Protein AF-A0A5N9A2R6-F1 (afdb_monomer)

Radius of gyration: 33.97 Å; Cα contacts (8 Å, |Δi|>4): 51; chains: 1; bounding box: 64×24×107 Å

Nearest PDB structures (foldseek):
  2b5u-assembly2_C  TM=8.112E-01  e=2.172E-01  Escherichia coli
  8dk2-assembly1_D  TM=8.755E-01  e=3.268E-01  Pseudomonas aeruginosa PA14
  7nsu-assembly1_D  TM=8.421E-01  e=8.314E-01  Escherichia coli
  5y05-assembly1_A  TM=4.941E-01  e=3.083E-01  Mycolicibacterium smegmatis MC2 155
  5ew5-assembly4_D  TM=5.016E-01  e=5.858E-01  Escherichia coli

Solvent-accessible surface area (backbone atoms only — not comparable to full-atom values): 7862 Å² total; per-residue (Å²): 108,75,66,58,53,48,54,53,52,55,50,50,53,50,52,54,51,50,54,56,49,54,54,49,52,50,54,51,51,54,53,48,54,61,73,63,40,57,66,62,53,50,53,53,46,52,53,50,53,53,52,52,55,51,53,52,53,51,50,53,51,48,52,51,52,41,52,51,44,50,52,50,40,52,52,49,52,48,46,66,73,63,71,73,61,88,48,70,69,60,48,50,52,50,54,52,50,43,52,51,45,50,52,48,40,53,53,44,50,55,50,48,52,55,48,51,54,49,51,53,55,50,49,55,51,49,54,52,47,52,53,50,50,51,56,51,51,52,54,49,60,63,70,77,109

Foldseek 3Di:
DVVVVVVVVVVVVVVVVVVVVVVVVVVVVVVLCVVLCLVVLVVVLVVLVVVLVVLVVVLVVLVVLLVVLVVVLVVLVCCLPVPVDDDVVSNVVSVVSNVVSVVVSVVSVVVSVVSVVVSVVSVVVSVVSVVSSVVSVVVVVVVVD

Sequence (145 aa):
MAVENKSYFDLQEFDLGIFSIEDKEKSISDKLNDKLGIEEVKSKFLSIESKLSELSKVQIRINQLIDQNSNEINQLNTTLYSGKIRNNKESEAIEIEIRNKTSEIESYKTKNQKLLENLSKLNEIKDSFQLKIFSLEEKWINSEK

Structure (mmCIF, N/CA/C/O backbone):
data_AF-A0A5N9A2R6-F1
#
_entry.id   AF-A0A5N9A2R6-F1
#
loop_
_atom_site.group_PDB
_atom_site.id
_atom_site.type_symbol
_atom_site.label_atom_id
_atom_site.label_alt_id
_atom_site.label_comp_id
_atom_site.label_asym_id
_atom_site.label_entity_id
_atom_site.label_seq_id
_atom_site.pdbx_PDB_ins_code
_atom_site.Cartn_x
_atom_site.Cartn_y
_atom_site.Cartn_z
_atom_site.occupancy
_atom_site.B_iso_or_equiv
_atom_site.auth_seq_id
_atom_site.auth_comp_id
_atom_site.auth_asym_id
_atom_site.auth_atom_id
_atom_site.pdbx_PDB_model_num
ATOM 1 N N . MET A 1 1 ? 22.265 16.726 -69.561 1.00 58.78 1 MET A N 1
ATOM 2 C CA . MET A 1 1 ? 21.712 15.350 -69.546 1.00 58.78 1 MET A CA 1
ATOM 3 C C . MET A 1 1 ? 22.638 14.312 -68.905 1.00 58.78 1 MET A C 1
ATOM 5 O O . MET A 1 1 ? 22.335 13.913 -67.796 1.00 58.78 1 MET A O 1
ATOM 9 N N . ALA A 1 2 ? 23.757 13.870 -69.502 1.00 68.50 2 ALA A N 1
ATOM 10 C CA . ALA A 1 2 ? 24.568 12.784 -68.904 1.00 68.50 2 ALA A CA 1
ATOM 11 C C . ALA A 1 2 ? 25.290 13.161 -67.588 1.00 68.50 2 ALA A C 1
ATOM 13 O O . ALA A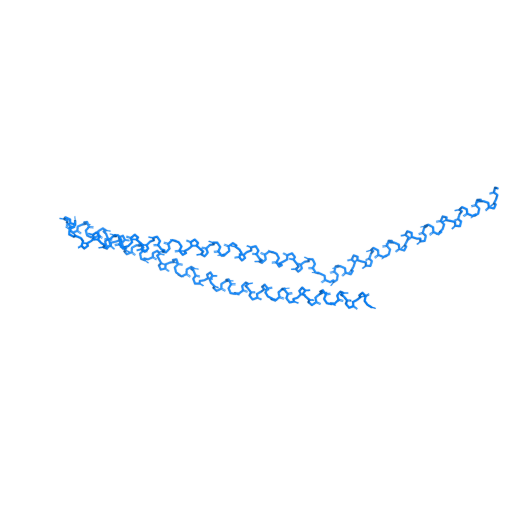 1 2 ? 25.400 12.334 -66.688 1.00 68.50 2 ALA A O 1
ATOM 14 N N . VAL A 1 3 ? 25.759 14.409 -67.466 1.00 68.69 3 VAL A N 1
ATOM 15 C CA . VAL A 1 3 ? 26.459 14.908 -66.265 1.00 68.69 3 VAL A CA 1
ATOM 16 C C . VAL A 1 3 ? 25.482 15.188 -65.120 1.00 68.69 3 VAL A C 1
ATOM 18 O O . VAL A 1 3 ? 25.734 14.767 -64.001 1.00 68.69 3 VAL A O 1
ATOM 21 N N . GLU A 1 4 ? 24.337 15.815 -65.407 1.00 69.75 4 GLU A N 1
ATOM 22 C CA . GLU A 1 4 ? 23.279 16.057 -64.410 1.00 69.75 4 GLU A CA 1
ATOM 23 C C . GLU A 1 4 ? 22.723 14.746 -63.856 1.00 69.75 4 GLU A C 1
ATOM 25 O O . GLU A 1 4 ? 22.603 14.606 -62.646 1.00 69.75 4 GLU A O 1
ATOM 30 N N . ASN A 1 5 ? 22.465 13.751 -64.715 1.00 78.50 5 ASN A N 1
ATOM 31 C CA . ASN A 1 5 ? 22.021 12.431 -64.262 1.00 78.50 5 ASN A CA 1
ATOM 32 C C . ASN A 1 5 ? 23.051 11.773 -63.340 1.00 78.50 5 ASN A C 1
ATOM 34 O O . ASN A 1 5 ? 22.667 11.165 -62.349 1.00 78.50 5 ASN A O 1
ATOM 38 N N . LYS A 1 6 ? 24.349 11.919 -63.633 1.00 83.88 6 LYS A N 1
ATOM 39 C CA . LYS A 1 6 ? 25.409 11.414 -62.757 1.00 83.88 6 LYS A CA 1
ATOM 40 C C . LYS A 1 6 ? 25.386 12.104 -61.391 1.00 83.88 6 LYS A C 1
ATOM 42 O O . LYS A 1 6 ? 25.378 11.416 -60.383 1.00 83.88 6 LYS A O 1
ATOM 47 N N . SER A 1 7 ? 25.257 13.430 -61.360 1.00 82.75 7 SER A N 1
ATOM 48 C CA . SER A 1 7 ? 25.118 14.177 -60.105 1.00 82.75 7 SER A CA 1
ATOM 49 C C . SER A 1 7 ? 23.869 13.786 -59.304 1.00 82.75 7 SER A C 1
ATOM 51 O O . SER A 1 7 ? 23.937 13.747 -58.080 1.00 82.75 7 SER A O 1
ATOM 53 N N . TYR A 1 8 ? 22.750 13.462 -59.962 1.00 87.56 8 TYR A N 1
ATOM 54 C CA . TYR A 1 8 ? 21.552 12.946 -59.286 1.00 87.56 8 TYR A CA 1
ATOM 55 C C . TYR A 1 8 ? 21.769 11.560 -58.666 1.00 87.56 8 TYR A C 1
ATOM 57 O O . TYR A 1 8 ? 21.309 11.328 -57.552 1.00 87.56 8 TYR A O 1
ATOM 65 N N . PHE A 1 9 ? 22.473 10.652 -59.350 1.00 87.69 9 PHE A N 1
ATOM 66 C CA . PHE A 1 9 ? 22.815 9.342 -58.784 1.00 87.69 9 PHE A CA 1
ATOM 67 C C . PHE A 1 9 ? 23.789 9.462 -57.610 1.00 87.69 9 PHE A C 1
ATOM 69 O O . PHE A 1 9 ? 23.576 8.817 -56.588 1.00 87.69 9 PHE A O 1
ATOM 76 N N . ASP A 1 10 ? 24.795 10.333 -57.719 1.00 88.06 10 ASP A N 1
ATOM 77 C CA . ASP A 1 10 ? 25.743 10.586 -56.631 1.00 88.06 10 ASP A CA 1
ATOM 78 C C . ASP A 1 10 ? 25.007 11.146 -55.391 1.00 88.06 10 ASP A C 1
ATOM 80 O O . ASP A 1 10 ? 25.226 10.685 -54.274 1.00 88.06 10 ASP A O 1
ATOM 84 N N . LEU A 1 11 ? 24.069 12.089 -55.577 1.00 89.44 11 LEU A N 1
ATOM 85 C CA . LEU A 1 11 ? 23.199 12.605 -54.506 1.00 89.44 11 LEU A CA 1
ATOM 86 C C . LEU A 1 11 ? 22.333 11.510 -53.872 1.00 89.44 11 LEU A C 1
ATOM 88 O O . LEU A 1 11 ? 22.235 11.438 -52.651 1.00 89.44 11 LEU A O 1
ATOM 92 N N . GLN A 1 12 ? 21.746 10.633 -54.686 1.00 90.06 12 GLN A N 1
ATOM 93 C CA . GLN A 1 12 ? 20.937 9.524 -54.190 1.00 90.06 12 GLN A CA 1
ATOM 94 C C . GLN A 1 12 ? 21.762 8.536 -53.350 1.00 90.06 12 GLN A C 1
ATOM 96 O O . GLN A 1 12 ? 21.266 8.026 -52.347 1.00 90.06 12 GLN A O 1
ATOM 101 N N . GLU A 1 13 ? 23.016 8.265 -53.725 1.00 91.50 13 GLU A N 1
ATOM 102 C CA . GLU A 1 13 ? 23.918 7.448 -52.905 1.00 91.50 13 GLU A CA 1
ATOM 103 C C . GLU A 1 13 ? 24.227 8.112 -51.559 1.00 91.50 13 GLU A C 1
ATOM 105 O O . GLU A 1 13 ? 24.244 7.426 -50.533 1.00 91.50 13 GLU A O 1
ATOM 110 N N . PHE A 1 14 ? 24.410 9.437 -51.533 1.00 91.56 14 PHE A N 1
ATOM 111 C CA . PHE A 1 14 ? 24.569 10.175 -50.279 1.00 91.56 14 PHE A CA 1
ATOM 112 C C . PHE A 1 14 ? 23.316 10.093 -49.401 1.00 91.56 14 PHE A C 1
ATOM 114 O O . PHE A 1 14 ? 23.444 9.776 -48.219 1.00 91.56 14 PHE A O 1
ATOM 121 N N . ASP A 1 15 ? 22.123 10.299 -49.964 1.00 92.06 15 ASP A N 1
ATOM 122 C CA . ASP A 1 15 ? 20.857 10.207 -49.225 1.00 92.06 15 ASP A CA 1
ATOM 123 C C . ASP A 1 15 ? 20.648 8.802 -48.632 1.00 92.06 15 ASP A C 1
ATOM 125 O O . ASP A 1 15 ? 20.310 8.653 -47.458 1.00 92.06 15 ASP A O 1
ATOM 129 N N . LEU A 1 16 ? 20.928 7.747 -49.406 1.00 93.31 16 LEU A N 1
ATOM 130 C CA . LEU A 1 16 ? 20.880 6.363 -48.920 1.00 93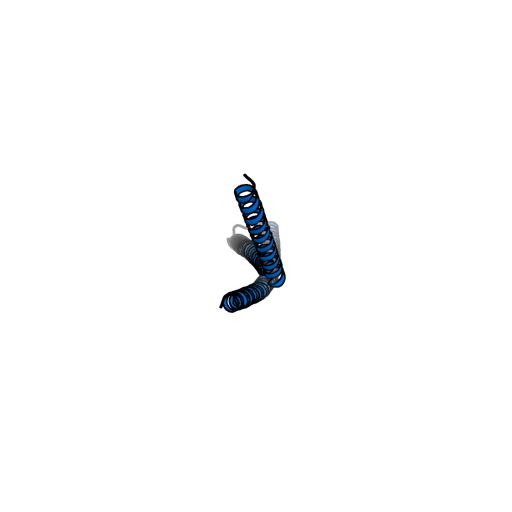.31 16 LEU A CA 1
ATOM 131 C C . LEU A 1 16 ? 21.918 6.097 -47.820 1.00 93.31 16 LEU A C 1
ATOM 133 O O . LEU A 1 16 ? 21.643 5.365 -46.864 1.00 93.31 16 LEU A O 1
ATOM 137 N N . GLY A 1 17 ? 23.103 6.698 -47.941 1.00 93.19 17 GLY A N 1
ATOM 138 C CA . GLY A 1 17 ? 24.133 6.669 -46.909 1.00 93.19 17 GLY A CA 1
ATOM 139 C C . GLY A 1 17 ? 23.663 7.313 -45.603 1.00 93.19 17 GLY A C 1
ATOM 140 O O . GLY A 1 17 ? 23.859 6.723 -44.539 1.00 93.19 17 GLY A O 1
ATOM 141 N N . ILE A 1 18 ? 22.998 8.470 -45.685 1.00 93.06 18 ILE A N 1
ATOM 142 C CA . ILE A 1 18 ? 22.422 9.180 -44.534 1.00 93.06 18 ILE A CA 1
ATOM 143 C C . ILE A 1 18 ? 21.352 8.319 -43.860 1.00 93.06 18 ILE A C 1
ATOM 145 O O . ILE A 1 18 ? 21.482 8.039 -42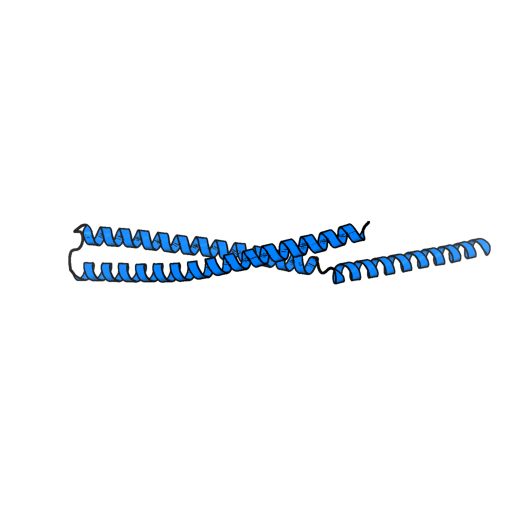.669 1.00 93.06 18 ILE A O 1
ATOM 149 N N . PHE A 1 19 ? 20.376 7.799 -44.612 1.00 93.56 19 PHE A N 1
ATOM 150 C CA . PHE A 1 19 ? 19.328 6.941 -44.044 1.00 93.56 19 PHE A CA 1
ATOM 151 C C . PHE A 1 19 ? 19.902 5.702 -43.345 1.00 93.56 19 PHE A C 1
ATOM 153 O O . PHE A 1 19 ? 19.473 5.341 -42.251 1.00 93.56 19 PHE A O 1
ATOM 160 N N . SER A 1 20 ? 20.937 5.074 -43.919 1.00 93.88 20 SER A N 1
ATOM 161 C CA . SER A 1 20 ? 21.589 3.932 -43.270 1.00 93.88 20 SER A CA 1
ATOM 162 C C . SER A 1 20 ? 22.286 4.301 -41.957 1.00 93.88 20 SER A C 1
ATOM 164 O O . SER A 1 20 ? 22.409 3.437 -41.081 1.00 93.88 20 SER A O 1
ATOM 166 N N . ILE A 1 21 ? 22.812 5.521 -41.833 1.00 92.75 21 ILE A N 1
ATOM 167 C CA . ILE A 1 21 ? 23.449 6.001 -40.604 1.00 92.75 21 ILE A CA 1
ATOM 168 C C . ILE A 1 21 ? 22.380 6.289 -39.549 1.00 92.75 21 ILE A C 1
ATOM 170 O O . ILE A 1 21 ? 22.526 5.808 -38.427 1.00 92.75 21 ILE A O 1
ATOM 174 N N . GLU A 1 22 ? 21.293 6.967 -39.919 1.00 92.69 22 GLU A N 1
ATOM 175 C CA . GLU A 1 22 ? 20.160 7.252 -39.028 1.00 92.69 22 GLU A CA 1
ATOM 176 C C . GLU A 1 22 ? 19.540 5.960 -38.467 1.00 92.69 22 GLU A C 1
ATOM 178 O O . GLU A 1 22 ? 19.315 5.838 -37.260 1.00 92.69 22 GLU A O 1
ATOM 183 N N . ASP A 1 23 ? 19.353 4.937 -39.307 1.00 92.44 23 ASP A N 1
ATOM 184 C CA . ASP A 1 23 ? 18.848 3.628 -38.873 1.00 92.44 23 ASP A CA 1
ATOM 185 C C . ASP A 1 23 ? 19.787 2.941 -37.866 1.00 92.44 23 ASP A C 1
ATOM 187 O O . ASP A 1 23 ? 19.345 2.321 -36.889 1.00 92.44 23 ASP A O 1
ATOM 191 N N . LYS A 1 24 ? 21.107 3.047 -38.076 1.00 91.31 24 LYS A N 1
ATOM 192 C CA . LYS A 1 24 ? 22.110 2.493 -37.153 1.00 91.31 24 LYS A CA 1
ATOM 193 C C . LYS A 1 24 ? 22.137 3.253 -35.836 1.00 91.31 24 LYS A C 1
ATOM 195 O O . LYS A 1 24 ? 22.206 2.612 -34.788 1.00 91.31 24 LYS A O 1
ATOM 200 N N . GLU A 1 25 ? 22.076 4.579 -35.882 1.00 91.06 25 GLU A N 1
ATOM 201 C CA . GLU A 1 25 ? 22.015 5.437 -34.700 1.00 91.06 25 GLU A CA 1
ATOM 202 C C . GLU A 1 25 ? 20.793 5.087 -33.850 1.00 91.06 25 GLU A C 1
ATOM 204 O O . GLU A 1 25 ? 20.927 4.800 -32.658 1.00 91.06 25 GLU A O 1
ATOM 209 N N . LYS A 1 26 ? 19.622 4.978 -34.483 1.00 90.44 26 LYS A N 1
ATOM 210 C CA . LYS A 1 26 ? 18.389 4.563 -33.814 1.00 90.44 26 LYS A CA 1
ATOM 211 C C . LYS A 1 26 ? 18.522 3.183 -33.168 1.00 90.44 26 LYS A C 1
ATOM 213 O O . LYS A 1 26 ? 18.217 3.028 -31.990 1.00 90.44 26 LYS A O 1
ATOM 218 N N . SER A 1 27 ? 19.066 2.195 -33.885 1.00 90.38 27 SER A N 1
ATOM 219 C CA . SER A 1 27 ? 19.279 0.850 -33.326 1.00 90.38 27 SER A CA 1
ATOM 220 C C . SER A 1 27 ? 20.255 0.832 -32.142 1.00 90.38 27 SER A C 1
ATOM 222 O O . SER A 1 27 ? 20.090 0.029 -31.219 1.00 90.38 27 SER A O 1
ATOM 224 N N . ILE A 1 28 ? 21.287 1.680 -32.158 1.00 84.69 28 ILE A N 1
ATOM 225 C CA . ILE A 1 28 ? 22.227 1.820 -31.039 1.00 84.69 28 ILE A CA 1
ATOM 226 C C . ILE A 1 28 ? 21.525 2.460 -29.840 1.00 84.69 28 ILE A C 1
ATOM 228 O O . ILE A 1 28 ? 21.674 1.953 -28.729 1.00 84.69 28 ILE A O 1
ATOM 232 N N . SER A 1 29 ? 20.734 3.509 -30.070 1.00 82.31 29 SER A N 1
ATOM 233 C CA . SER A 1 29 ? 19.953 4.194 -29.035 1.00 82.31 29 SER A CA 1
ATOM 234 C C . SER A 1 29 ? 18.950 3.252 -28.358 1.00 82.31 29 SER A C 1
ATOM 236 O O . SER A 1 29 ? 18.942 3.132 -27.132 1.00 82.31 29 SER A O 1
ATOM 238 N N . ASP A 1 30 ? 18.196 2.473 -29.139 1.00 83.69 30 ASP A N 1
ATOM 239 C CA . ASP A 1 30 ? 17.240 1.489 -28.617 1.00 83.69 30 ASP A CA 1
ATOM 240 C C . ASP A 1 30 ? 17.944 0.422 -27.757 1.00 83.69 30 ASP A C 1
ATOM 242 O O . ASP A 1 30 ? 17.548 0.153 -26.622 1.00 83.69 30 ASP A O 1
ATOM 246 N N . LYS A 1 31 ? 19.066 -0.132 -28.241 1.00 81.00 31 LYS A N 1
ATOM 247 C CA . LYS A 1 31 ? 19.868 -1.111 -27.480 1.00 81.00 31 LYS A CA 1
ATOM 248 C C . LYS A 1 31 ? 20.470 -0.524 -26.209 1.00 81.00 31 LYS A C 1
ATOM 250 O O . LYS A 1 31 ? 20.678 -1.262 -25.243 1.00 81.00 31 LYS A O 1
ATOM 255 N N . LEU A 1 32 ? 20.828 0.757 -26.223 1.00 75.88 32 LEU A N 1
ATOM 256 C CA . LEU A 1 32 ? 21.360 1.450 -25.058 1.00 75.88 32 LEU A CA 1
ATOM 257 C C . LEU A 1 32 ? 20.259 1.597 -24.002 1.00 75.88 32 LEU A C 1
ATOM 259 O O . LEU A 1 32 ? 20.470 1.183 -22.861 1.00 75.88 32 LEU A O 1
ATOM 263 N N . ASN A 1 33 ? 19.076 2.073 -24.398 1.00 74.38 33 ASN A N 1
ATOM 264 C CA . ASN A 1 33 ? 17.903 2.186 -23.528 1.00 74.38 33 ASN A CA 1
ATOM 265 C C . ASN A 1 33 ? 17.521 0.840 -22.894 1.00 74.38 33 ASN A C 1
ATOM 267 O O . ASN A 1 33 ? 17.366 0.761 -21.671 1.00 74.38 33 ASN A O 1
ATOM 271 N N . ASP A 1 34 ? 17.481 -0.231 -23.689 1.00 75.81 34 ASP A N 1
ATOM 272 C CA . ASP A 1 34 ? 17.199 -1.585 -23.200 1.00 75.81 34 ASP A CA 1
ATOM 273 C C . ASP A 1 34 ? 18.263 -2.084 -22.210 1.00 75.81 34 ASP A C 1
ATOM 275 O O . ASP A 1 34 ? 17.936 -2.638 -21.159 1.00 75.81 34 ASP A O 1
ATOM 279 N N . LYS A 1 35 ? 19.555 -1.873 -22.504 1.00 73.12 35 LYS A N 1
ATOM 280 C CA . LYS A 1 35 ? 20.656 -2.311 -21.624 1.00 73.12 35 LYS A CA 1
ATOM 281 C C . LYS A 1 35 ? 20.690 -1.579 -20.290 1.00 73.12 35 LYS A C 1
ATOM 283 O O . LYS A 1 35 ? 21.153 -2.142 -19.298 1.00 73.12 35 LYS A O 1
ATOM 288 N N . LEU A 1 36 ? 20.260 -0.325 -20.270 1.00 72.12 36 LEU A N 1
ATOM 289 C CA . LEU A 1 36 ? 20.223 0.479 -19.056 1.00 72.12 36 LEU A CA 1
ATOM 290 C C . LEU A 1 36 ? 19.002 0.149 -18.200 1.00 72.12 36 LEU A C 1
ATOM 292 O O . LEU A 1 36 ? 19.080 0.259 -16.977 1.00 72.12 36 LEU A O 1
ATOM 296 N N . GLY A 1 37 ? 17.891 -0.270 -18.818 1.00 79.25 37 GLY A N 1
ATOM 297 C CA . GLY A 1 37 ? 16.694 -0.743 -18.118 1.00 79.25 37 GLY A CA 1
ATOM 298 C C . GLY A 1 37 ? 16.073 0.297 -17.180 1.00 79.25 37 GLY A C 1
ATOM 299 O O . GLY A 1 37 ? 15.346 -0.060 -16.251 1.00 79.25 37 GLY A O 1
ATOM 300 N N . ILE A 1 38 ? 16.379 1.585 -17.379 1.00 81.88 38 ILE A N 1
ATOM 301 C CA . ILE A 1 38 ? 15.963 2.663 -16.476 1.00 81.88 38 ILE A CA 1
ATOM 302 C C . ILE A 1 38 ? 14.441 2.808 -16.443 1.00 81.88 38 ILE A C 1
ATOM 304 O O . ILE A 1 38 ? 13.870 3.014 -15.375 1.00 81.88 38 ILE A O 1
ATOM 308 N N . GLU A 1 39 ? 13.787 2.607 -17.586 1.00 82.44 39 GLU A N 1
ATOM 309 C CA . GLU A 1 39 ? 12.336 2.720 -17.717 1.00 82.44 39 GLU A CA 1
ATOM 310 C C . GLU A 1 39 ? 11.611 1.612 -16.943 1.00 82.44 39 GLU A C 1
ATOM 312 O O . GLU A 1 39 ? 10.631 1.864 -16.242 1.00 82.44 39 GLU A O 1
ATOM 317 N N . GLU A 1 40 ? 12.149 0.388 -16.961 1.00 85.56 40 GLU A N 1
ATOM 318 C CA . GLU A 1 40 ? 11.613 -0.725 -16.173 1.00 85.56 40 GLU A CA 1
ATOM 319 C C . GLU A 1 40 ? 11.750 -0.456 -14.664 1.00 85.56 40 GLU A C 1
ATOM 321 O O . GLU A 1 40 ? 10.828 -0.715 -13.883 1.00 85.56 40 GLU A O 1
ATOM 326 N N . VAL A 1 41 ? 12.892 0.090 -14.233 1.00 87.12 41 VAL A N 1
ATOM 327 C CA . VAL A 1 41 ? 13.131 0.447 -12.826 1.00 87.12 41 VAL A CA 1
ATOM 328 C C . VAL A 1 41 ? 12.218 1.600 -12.394 1.00 87.12 41 VAL A C 1
ATOM 330 O O . VAL A 1 41 ? 11.628 1.517 -11.315 1.00 87.12 41 VAL A O 1
ATOM 333 N N . LYS A 1 42 ? 12.034 2.627 -13.236 1.00 88.06 42 LYS A N 1
ATOM 334 C CA . LYS A 1 42 ? 11.109 3.749 -12.997 1.00 88.06 42 LYS A CA 1
ATOM 335 C C . LYS A 1 42 ? 9.657 3.279 -12.907 1.00 88.06 42 LYS A C 1
ATOM 337 O O . LYS A 1 42 ? 8.952 3.651 -11.971 1.00 88.06 42 LYS A O 1
ATOM 342 N N . SER A 1 43 ? 9.226 2.389 -13.799 1.00 89.81 43 SER A N 1
ATOM 343 C CA . SER A 1 43 ? 7.886 1.792 -13.756 1.00 89.81 43 SER A CA 1
ATOM 344 C C . SER A 1 43 ? 7.6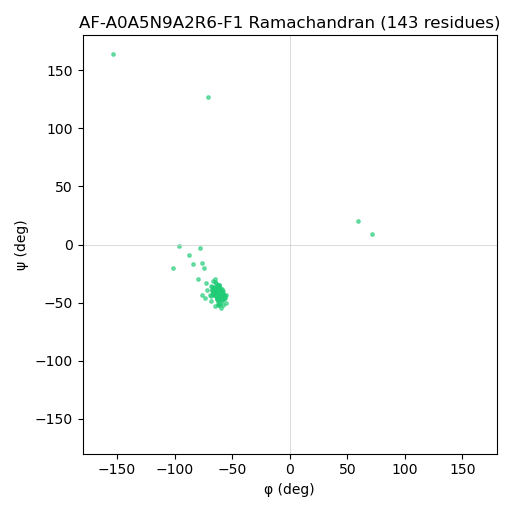33 1.029 -12.447 1.00 89.81 43 SER A C 1
ATOM 346 O O . SER A 1 43 ? 6.615 1.235 -11.777 1.00 89.81 43 SER A O 1
ATOM 348 N N . LYS A 1 44 ? 8.594 0.201 -12.011 1.00 90.12 44 LYS A N 1
ATOM 349 C CA . LYS A 1 44 ? 8.515 -0.510 -10.722 1.00 90.12 44 LYS A CA 1
ATOM 350 C C . LYS A 1 44 ? 8.487 0.451 -9.534 1.00 90.12 44 LYS A C 1
ATOM 352 O O . LYS A 1 44 ? 7.717 0.225 -8.603 1.00 90.12 44 LYS A O 1
ATOM 357 N N . PHE A 1 45 ? 9.276 1.525 -9.575 1.00 91.50 45 PHE A N 1
ATOM 358 C CA . PHE A 1 45 ? 9.278 2.563 -8.544 1.00 91.50 45 PHE A CA 1
ATOM 359 C C . PHE A 1 45 ? 7.903 3.233 -8.406 1.00 91.50 45 PHE A C 1
ATOM 361 O O . PHE A 1 45 ? 7.365 3.295 -7.303 1.00 91.50 45 PHE A O 1
ATOM 368 N N . LEU A 1 46 ? 7.272 3.622 -9.518 1.00 92.31 46 LEU A N 1
ATOM 369 C CA . LEU A 1 46 ? 5.920 4.195 -9.506 1.00 92.31 46 LEU A CA 1
ATOM 370 C C . LEU A 1 46 ? 4.875 3.219 -8.943 1.00 92.31 46 LEU A C 1
ATOM 372 O O . LEU A 1 46 ? 3.987 3.615 -8.186 1.00 92.31 46 LEU A O 1
ATOM 376 N N . SER A 1 47 ? 4.990 1.927 -9.264 1.00 93.06 47 SER A N 1
ATOM 377 C CA . SER A 1 47 ? 4.117 0.894 -8.694 1.00 93.06 47 SER A CA 1
ATOM 378 C C . SER A 1 47 ? 4.293 0.761 -7.173 1.00 93.06 47 SER A C 1
ATOM 380 O O . SER A 1 47 ? 3.303 0.648 -6.444 1.00 93.06 47 SER A O 1
ATOM 382 N N . ILE A 1 48 ? 5.532 0.840 -6.676 1.00 92.81 48 ILE A N 1
ATOM 383 C CA . ILE A 1 48 ? 5.837 0.860 -5.238 1.00 92.81 48 ILE A CA 1
ATOM 384 C C . ILE A 1 48 ? 5.206 2.087 -4.564 1.00 92.81 48 ILE A C 1
ATOM 386 O O . ILE A 1 48 ? 4.561 1.941 -3.524 1.00 92.81 48 ILE A O 1
ATOM 390 N N . GLU A 1 49 ? 5.328 3.276 -5.158 1.00 92.31 49 GLU A N 1
ATOM 391 C CA . GLU A 1 49 ? 4.734 4.506 -4.616 1.00 92.31 49 GLU A CA 1
ATOM 392 C C . GLU A 1 49 ? 3.205 4.452 -4.568 1.00 92.31 49 GLU A C 1
ATOM 394 O O . GLU A 1 49 ? 2.595 4.824 -3.561 1.00 92.31 49 GLU A O 1
ATOM 399 N N . SER A 1 50 ? 2.578 3.928 -5.623 1.00 94.44 50 SER A N 1
ATOM 400 C CA . SER A 1 50 ? 1.132 3.706 -5.659 1.00 94.44 50 SER A CA 1
ATOM 401 C C . SER A 1 50 ? 0.687 2.787 -4.517 1.00 94.44 50 SER A C 1
ATOM 403 O O . SER A 1 50 ? -0.212 3.135 -3.745 1.00 94.44 50 SER A O 1
ATOM 405 N N . LYS A 1 51 ? 1.391 1.668 -4.320 1.00 94.31 51 LYS A N 1
ATOM 406 C CA . LYS A 1 51 ? 1.091 0.711 -3.251 1.00 94.31 51 LYS A CA 1
ATOM 407 C C . LYS A 1 51 ? 1.313 1.294 -1.849 1.00 94.31 51 LYS A C 1
ATOM 409 O O . LYS A 1 51 ? 0.518 1.028 -0.950 1.00 94.31 51 LYS A O 1
ATOM 414 N N . LEU A 1 52 ? 2.337 2.129 -1.650 1.00 93.75 52 LEU A N 1
ATOM 415 C CA . LEU A 1 52 ? 2.544 2.870 -0.395 1.00 93.75 52 LEU A CA 1
ATOM 416 C C . LEU A 1 52 ? 1.384 3.824 -0.090 1.00 93.75 52 LEU A C 1
ATOM 418 O O . LEU A 1 52 ? 0.936 3.909 1.059 1.00 93.75 52 LEU A O 1
ATOM 422 N N . SER A 1 53 ? 0.869 4.512 -1.112 1.00 93.62 53 SER A N 1
ATOM 423 C CA . SER A 1 53 ? -0.291 5.397 -0.972 1.00 93.62 53 SER A CA 1
ATOM 424 C C . SER A 1 53 ? -1.539 4.621 -0.543 1.00 93.62 53 SER A C 1
ATOM 426 O O . SER A 1 53 ? -2.249 5.033 0.377 1.00 93.62 53 SER A O 1
ATOM 428 N N . GLU A 1 54 ? -1.795 3.466 -1.160 1.00 94.38 54 GLU A N 1
ATOM 429 C CA . GLU A 1 54 ? -2.919 2.595 -0.802 1.00 94.38 54 GLU A CA 1
ATOM 430 C C . GLU A 1 54 ? -2.813 2.072 0.632 1.00 94.38 54 GLU A C 1
ATOM 432 O O . GLU A 1 54 ? -3.767 2.190 1.405 1.00 94.38 54 GLU A O 1
ATOM 437 N N . LEU A 1 55 ? -1.647 1.549 1.020 1.00 92.75 55 LEU A N 1
ATOM 438 C CA . LEU A 1 55 ? -1.420 1.031 2.370 1.00 92.75 55 LEU A CA 1
ATOM 439 C C . LEU A 1 55 ? -1.564 2.131 3.433 1.00 92.75 55 LEU A C 1
ATOM 441 O O . LEU A 1 55 ? -2.176 1.893 4.473 1.00 92.75 55 LEU A O 1
ATOM 445 N N . SER A 1 56 ? -1.105 3.351 3.147 1.00 92.12 56 SER A N 1
ATOM 446 C CA . SER A 1 56 ? -1.305 4.513 4.025 1.00 92.12 56 SER A CA 1
ATOM 447 C C . SER A 1 56 ? -2.789 4.851 4.220 1.00 92.12 56 SER A C 1
ATOM 449 O O . SER A 1 56 ? -3.231 5.114 5.339 1.00 92.12 56 SER A O 1
ATOM 451 N N . LYS A 1 57 ? -3.607 4.788 3.159 1.00 94.69 57 LYS A N 1
ATOM 452 C CA . LYS A 1 57 ? -5.066 4.999 3.266 1.00 94.69 57 LYS A CA 1
ATOM 453 C C . LYS A 1 57 ? -5.732 3.929 4.129 1.00 94.69 57 LYS A C 1
ATOM 455 O O . LYS A 1 57 ? -6.606 4.244 4.938 1.00 94.69 57 LYS A O 1
ATOM 460 N N . VAL A 1 58 ? -5.316 2.671 3.976 1.00 94.50 58 VAL A N 1
ATOM 461 C CA . VAL A 1 58 ? -5.803 1.565 4.812 1.00 94.50 58 VAL A CA 1
ATOM 462 C C . VAL A 1 58 ? -5.431 1.795 6.278 1.00 94.50 58 VAL A C 1
ATOM 464 O O . VAL A 1 58 ? -6.278 1.600 7.147 1.00 94.50 58 VAL A O 1
ATOM 467 N N . GLN A 1 59 ? -4.217 2.274 6.556 1.00 93.25 59 GLN A N 1
ATOM 468 C CA . GLN A 1 59 ? -3.760 2.583 7.912 1.00 93.25 59 GLN A CA 1
ATOM 469 C C . GLN A 1 59 ? -4.635 3.649 8.578 1.00 93.25 59 GLN A C 1
ATOM 471 O O . GLN A 1 59 ? -5.107 3.457 9.698 1.00 93.25 59 GLN A O 1
ATOM 476 N N . ILE A 1 60 ? -4.908 4.744 7.862 1.00 94.56 60 ILE A N 1
ATOM 477 C CA . ILE A 1 60 ? -5.795 5.815 8.335 1.00 94.56 60 ILE A CA 1
ATOM 478 C C . ILE A 1 60 ? -7.174 5.245 8.679 1.00 94.56 60 ILE A C 1
ATOM 480 O O . ILE A 1 60 ? -7.709 5.526 9.749 1.00 94.56 60 ILE A O 1
ATOM 484 N N . ARG A 1 61 ? -7.731 4.399 7.806 1.00 95.31 61 ARG A N 1
ATOM 485 C CA . ARG A 1 61 ? -9.045 3.787 8.027 1.00 95.31 61 ARG A CA 1
ATOM 486 C C . ARG A 1 61 ? -9.065 2.850 9.235 1.00 95.31 61 ARG A C 1
ATOM 488 O O . ARG A 1 61 ? -10.041 2.850 9.977 1.00 95.31 61 ARG A O 1
ATOM 495 N N . ILE A 1 62 ? -8.011 2.063 9.449 1.00 94.25 62 ILE A N 1
ATOM 496 C CA . ILE A 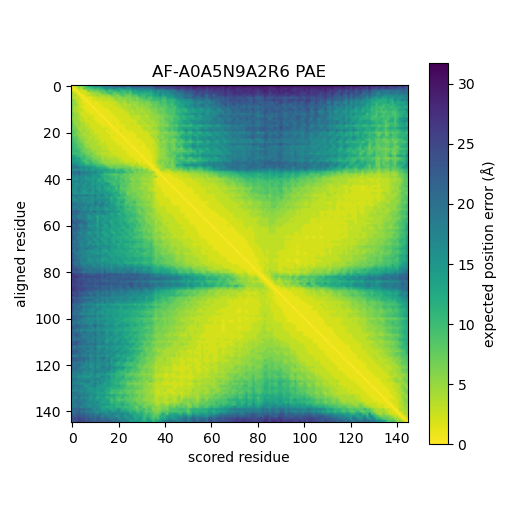1 62 ? -7.897 1.196 10.630 1.00 94.25 62 ILE A CA 1
ATOM 497 C C . ILE A 1 62 ? -7.874 2.037 11.911 1.00 94.25 62 ILE A C 1
ATOM 499 O O . ILE A 1 62 ? -8.602 1.721 12.848 1.00 94.25 62 ILE A O 1
ATOM 503 N N . ASN A 1 63 ? -7.097 3.122 11.939 1.00 94.44 63 ASN A N 1
ATOM 504 C CA . ASN A 1 63 ? -7.045 4.013 13.099 1.00 94.44 63 ASN A CA 1
ATOM 505 C C . ASN A 1 63 ? -8.414 4.653 13.381 1.00 94.44 63 ASN A C 1
ATOM 507 O O . ASN A 1 63 ? -8.867 4.637 14.519 1.00 94.44 63 ASN A O 1
ATOM 511 N N . GLN A 1 64 ? -9.126 5.105 12.343 1.00 95.94 64 GLN A N 1
ATOM 512 C CA . GLN A 1 64 ? -10.486 5.637 12.487 1.00 95.94 64 GLN A CA 1
ATOM 513 C C . GLN A 1 64 ? -11.460 4.619 13.099 1.00 95.94 64 GLN A C 1
ATOM 515 O O . GLN A 1 64 ? -12.259 4.986 13.956 1.00 95.94 64 GLN A O 1
ATOM 520 N N . LEU A 1 65 ? -11.392 3.347 12.689 1.00 95.38 65 LEU A N 1
ATOM 521 C CA . LEU A 1 65 ? -12.229 2.284 13.258 1.00 95.38 65 LEU A CA 1
ATOM 522 C C . LEU A 1 65 ? -11.889 2.011 14.730 1.00 95.38 65 LEU A C 1
ATOM 524 O O . LEU A 1 65 ? -12.788 1.786 15.537 1.00 95.38 65 LEU A O 1
ATOM 528 N N . ILE A 1 66 ? -10.604 2.059 15.093 1.00 95.81 66 ILE A N 1
ATOM 529 C CA . ILE A 1 66 ? -10.165 1.927 16.488 1.00 95.81 66 ILE A CA 1
ATOM 530 C C . ILE A 1 66 ? -10.725 3.077 17.333 1.00 95.81 66 ILE A C 1
ATOM 532 O O . ILE A 1 66 ? -11.266 2.826 18.412 1.00 95.81 66 ILE A O 1
ATOM 536 N N . ASP A 1 67 ? -10.638 4.314 16.844 1.00 96.19 67 ASP A N 1
ATOM 537 C CA . ASP A 1 67 ? -11.136 5.496 17.552 1.00 96.19 67 ASP A CA 1
ATOM 538 C C . ASP A 1 67 ? -12.663 5.457 17.714 1.00 96.19 67 ASP A C 1
ATOM 540 O O . ASP A 1 67 ? -13.185 5.735 18.795 1.00 96.19 67 ASP A O 1
ATOM 544 N N . GLN A 1 68 ? -13.387 5.058 16.664 1.00 96.12 68 GLN A N 1
ATOM 545 C CA . GLN A 1 68 ? -14.843 4.882 16.696 1.00 96.12 68 GLN A CA 1
ATOM 546 C C . GLN A 1 68 ? -15.259 3.843 17.739 1.00 96.12 68 GLN A C 1
ATOM 548 O O . GLN A 1 68 ? -16.016 4.172 18.653 1.00 96.12 68 GLN A O 1
ATOM 553 N N . ASN A 1 69 ? -14.699 2.632 17.674 1.00 95.44 69 ASN A N 1
ATOM 554 C CA . ASN A 1 69 ? -15.013 1.577 18.636 1.00 95.44 69 ASN A CA 1
ATOM 555 C C . ASN A 1 69 ? -14.627 1.977 20.071 1.00 95.44 69 ASN A C 1
ATOM 557 O O . ASN A 1 69 ? -15.335 1.633 21.016 1.00 95.44 69 ASN A O 1
ATOM 561 N N . SER A 1 70 ? -13.536 2.728 20.254 1.00 96.12 70 SER A N 1
ATOM 562 C CA . SER A 1 70 ? -13.117 3.221 21.575 1.00 96.12 70 SER A CA 1
ATOM 563 C C . SER A 1 70 ? -14.117 4.230 22.145 1.00 96.12 70 SER A C 1
ATOM 565 O O . SER A 1 70 ? -14.474 4.162 23.322 1.00 96.12 70 SER A O 1
ATOM 567 N N . ASN A 1 71 ? -14.619 5.141 21.309 1.00 97.25 71 ASN A N 1
ATOM 568 C CA . ASN A 1 71 ? -15.646 6.101 21.706 1.00 97.25 71 ASN A CA 1
ATOM 569 C C . ASN A 1 71 ? -16.970 5.413 22.051 1.00 97.25 71 ASN A C 1
ATOM 571 O O . ASN A 1 71 ? -17.596 5.760 23.051 1.00 97.25 71 ASN A O 1
ATOM 575 N N . GLU A 1 72 ? -17.372 4.411 21.274 1.00 96.12 72 GLU A N 1
ATOM 576 C CA . GLU A 1 72 ? -18.568 3.614 21.555 1.00 96.12 72 GLU A CA 1
ATOM 577 C C . GLU A 1 72 ? -18.433 2.836 22.871 1.00 96.12 72 GLU A C 1
ATOM 579 O O . GLU A 1 72 ? -19.345 2.866 23.694 1.00 96.12 72 GLU A O 1
ATOM 584 N N . ILE A 1 73 ? -17.273 2.225 23.144 1.00 95.88 73 ILE A N 1
ATOM 585 C CA . ILE A 1 73 ? -16.990 1.592 24.444 1.00 95.88 73 ILE A CA 1
ATOM 586 C C . ILE A 1 73 ? -17.121 2.604 25.589 1.00 95.88 73 ILE A C 1
ATOM 588 O O . ILE A 1 73 ? -17.720 2.293 26.617 1.00 95.88 73 ILE A O 1
ATOM 592 N N . ASN A 1 74 ? -16.611 3.827 25.429 1.00 95.44 74 ASN A N 1
ATOM 593 C CA . ASN A 1 74 ? -16.736 4.868 26.453 1.00 95.44 74 ASN A CA 1
ATOM 594 C C . ASN A 1 74 ? -18.200 5.265 26.705 1.00 95.44 74 ASN A C 1
ATOM 596 O O . ASN A 1 74 ? -18.595 5.472 27.856 1.00 95.44 74 ASN A O 1
ATOM 600 N N . GLN A 1 75 ? -19.021 5.331 25.655 1.00 95.00 75 GLN A N 1
ATOM 601 C CA . GLN A 1 75 ? -20.460 5.587 25.773 1.00 95.00 75 GLN A CA 1
ATOM 602 C C . GLN A 1 75 ? -21.190 4.435 26.476 1.00 95.00 75 GLN A C 1
ATOM 604 O O . GLN A 1 75 ? -22.018 4.678 27.361 1.00 95.00 75 GLN A O 1
ATOM 609 N N . LEU A 1 76 ? -20.855 3.190 26.132 1.00 94.06 76 LEU A N 1
ATOM 610 C CA . LEU A 1 76 ? -21.402 1.991 26.768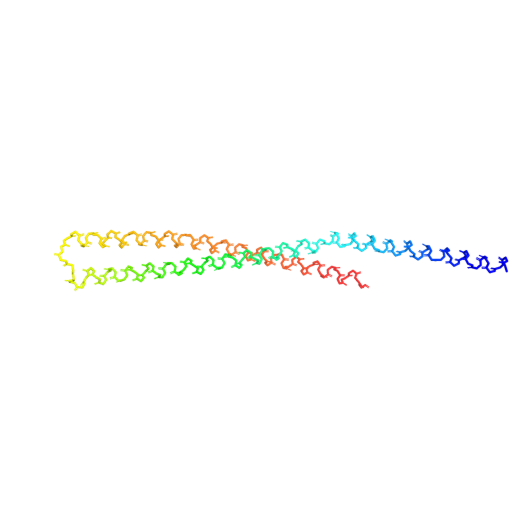 1.00 94.06 76 LEU A CA 1
ATOM 611 C C . LEU A 1 76 ? -21.024 1.930 28.254 1.00 94.06 76 LEU A C 1
ATOM 613 O O . LEU A 1 76 ? -21.906 1.774 29.095 1.00 94.06 76 LEU A O 1
ATOM 617 N N . ASN A 1 77 ? -19.755 2.173 28.595 1.00 92.81 77 ASN A N 1
ATOM 618 C CA . ASN A 1 77 ? -19.281 2.262 29.980 1.00 92.81 77 ASN A CA 1
ATOM 619 C C . ASN A 1 77 ? -19.999 3.370 30.756 1.00 92.81 77 ASN A C 1
ATOM 621 O O . ASN A 1 77 ? -20.468 3.156 31.872 1.00 92.81 77 ASN A O 1
ATOM 625 N N . THR A 1 78 ? -20.137 4.555 30.158 1.00 93.00 78 THR A N 1
ATOM 626 C CA . THR A 1 78 ? -20.878 5.658 30.785 1.00 93.00 78 THR A CA 1
ATOM 627 C C . THR A 1 78 ? -22.319 5.245 31.065 1.00 93.00 78 THR A C 1
ATOM 629 O O . THR A 1 78 ? -22.837 5.506 32.146 1.00 93.00 78 THR A O 1
ATOM 632 N N . THR A 1 79 ? -22.969 4.561 30.122 1.00 90.75 79 THR A N 1
ATOM 633 C CA . THR A 1 79 ? -24.343 4.074 30.292 1.00 90.75 79 THR A CA 1
ATOM 634 C C . THR A 1 79 ? -24.435 3.050 31.420 1.00 90.75 79 THR A C 1
ATOM 636 O O . THR A 1 79 ? -25.286 3.213 32.297 1.00 90.75 79 THR A O 1
ATOM 639 N N . LEU A 1 80 ? -23.518 2.079 31.450 1.00 90.50 80 LEU A N 1
ATOM 640 C CA . LEU A 1 80 ? -23.435 1.027 32.464 1.00 90.50 80 LEU A CA 1
ATOM 641 C C . LEU A 1 80 ? -23.356 1.605 33.886 1.00 90.50 80 LEU A C 1
ATOM 643 O O . LEU A 1 80 ? -24.085 1.173 34.775 1.00 90.50 80 LEU A O 1
ATOM 647 N N . TYR A 1 81 ? -22.541 2.646 34.082 1.00 89.06 81 TYR A N 1
ATOM 648 C CA . TYR A 1 81 ? -22.307 3.255 35.398 1.00 89.06 81 TYR A CA 1
ATOM 649 C C . TYR A 1 81 ? -23.168 4.495 35.698 1.00 89.06 81 TYR A C 1
ATOM 651 O O . TYR A 1 81 ? -23.094 5.046 36.793 1.00 89.06 81 TYR A O 1
ATOM 659 N N . SER A 1 82 ? -24.020 4.935 34.766 1.00 90.38 82 SER A N 1
ATOM 660 C CA . SER A 1 82 ? -24.876 6.126 34.942 1.00 90.38 82 SER A CA 1
ATOM 661 C C . SER A 1 82 ? -26.120 5.909 35.813 1.00 90.38 82 SER A C 1
ATOM 663 O O . SER A 1 82 ? -26.902 6.841 35.998 1.00 90.38 82 SER A O 1
ATOM 665 N N . GLY A 1 83 ? -26.367 4.685 36.292 1.00 84.62 83 GLY A N 1
ATOM 666 C CA . GLY A 1 83 ? -27.599 4.333 37.010 1.00 84.62 83 GLY A CA 1
ATOM 667 C C . GLY A 1 83 ? -28.852 4.269 36.122 1.00 84.62 83 GLY A C 1
ATOM 668 O O . GLY A 1 83 ? -29.959 4.141 36.636 1.00 84.62 83 GLY A O 1
ATOM 669 N N . LYS A 1 84 ? -28.701 4.349 34.790 1.00 87.25 84 LYS A N 1
ATOM 670 C CA . LYS A 1 84 ? -29.803 4.202 33.817 1.00 87.25 84 LYS A CA 1
ATOM 671 C C . LYS A 1 84 ? -30.248 2.750 33.605 1.00 87.25 84 LYS A C 1
ATOM 673 O O . LYS A 1 84 ? -31.321 2.536 33.045 1.00 87.25 84 LYS A O 1
ATOM 678 N N . ILE A 1 85 ? -29.434 1.786 34.032 1.00 88.19 85 ILE A N 1
ATOM 679 C CA . ILE A 1 85 ? -29.690 0.348 33.909 1.00 88.19 85 ILE A CA 1
ATOM 680 C C . ILE A 1 85 ? -30.813 -0.061 34.857 1.00 88.19 85 ILE A C 1
ATOM 682 O O . ILE A 1 85 ? -30.760 0.224 36.052 1.00 88.19 85 ILE A O 1
ATOM 686 N N . ARG A 1 86 ? -31.834 -0.734 34.324 1.00 86.06 86 ARG A N 1
ATOM 687 C CA . ARG A 1 86 ? -33.034 -1.102 35.088 1.00 86.06 86 ARG A CA 1
ATOM 688 C C . ARG A 1 86 ? -33.031 -2.556 35.537 1.00 86.06 86 ARG A C 1
ATOM 690 O O . ARG A 1 86 ? -33.784 -2.909 36.440 1.00 86.06 86 ARG A O 1
ATOM 697 N N . ASN A 1 87 ? -32.232 -3.408 34.896 1.00 89.94 87 ASN A N 1
ATOM 698 C CA . ASN A 1 87 ? -32.151 -4.830 35.212 1.00 89.94 87 ASN A CA 1
ATOM 699 C C . ASN A 1 87 ? -30.790 -5.441 34.835 1.00 89.94 87 ASN A C 1
ATOM 701 O O . ASN A 1 87 ? -30.042 -4.892 34.028 1.00 89.94 87 ASN A O 1
ATOM 705 N N . ASN A 1 88 ? -30.501 -6.624 35.383 1.00 89.44 88 ASN A N 1
ATOM 706 C CA . ASN A 1 88 ? -29.234 -7.320 35.140 1.00 89.44 88 ASN A CA 1
ATOM 707 C C . ASN A 1 88 ? -29.043 -7.747 33.677 1.00 89.44 88 ASN A C 1
ATOM 709 O O . ASN A 1 88 ? -27.915 -7.758 33.206 1.00 89.44 88 ASN A O 1
ATOM 713 N N . LYS A 1 89 ? -30.119 -8.040 32.932 1.00 92.12 89 LYS A N 1
ATOM 714 C CA . LYS A 1 89 ? -30.008 -8.433 31.515 1.00 92.12 89 LYS A CA 1
ATOM 715 C C . LYS A 1 89 ? -29.513 -7.281 30.638 1.00 92.12 89 LYS A C 1
ATOM 717 O O . LYS A 1 89 ? -28.751 -7.509 29.708 1.00 92.12 89 LYS A O 1
ATOM 722 N N . GLU A 1 90 ? -29.934 -6.051 30.934 1.00 89.88 90 GLU A N 1
ATOM 723 C CA . GLU A 1 90 ? -29.433 -4.837 30.278 1.00 89.88 90 GLU A CA 1
ATOM 724 C C . GLU A 1 90 ? -27.944 -4.620 30.579 1.00 89.88 90 GLU A C 1
ATOM 726 O O . GLU A 1 90 ? -27.186 -4.293 29.670 1.00 89.88 90 GLU A O 1
ATOM 731 N N . SER A 1 91 ? -27.517 -4.861 31.826 1.00 91.50 91 SER A N 1
ATOM 732 C CA . SER A 1 91 ? -26.099 -4.810 32.218 1.00 91.50 91 SER A CA 1
ATOM 733 C C . SER A 1 91 ? -25.268 -5.837 31.447 1.00 91.50 91 SER A C 1
ATOM 735 O O . SER A 1 91 ? -24.285 -5.482 30.803 1.00 91.50 91 SER A O 1
ATOM 737 N N . GLU A 1 92 ? -25.702 -7.101 31.451 1.00 92.31 92 GLU A N 1
ATOM 738 C CA . GLU A 1 92 ? -25.022 -8.204 30.763 1.00 92.31 92 GLU A CA 1
ATOM 739 C C . GLU A 1 92 ? -24.916 -7.958 29.252 1.00 92.31 92 GLU A C 1
ATOM 741 O O . GLU A 1 92 ? -23.870 -8.208 28.656 1.00 92.31 92 GLU A O 1
ATOM 746 N N . ALA A 1 93 ? -25.970 -7.430 28.621 1.00 92.94 93 ALA A N 1
ATOM 747 C CA . ALA A 1 93 ? -25.952 -7.106 27.197 1.00 92.94 93 ALA A CA 1
ATOM 748 C C . ALA A 1 93 ? -24.895 -6.040 26.860 1.00 92.94 93 ALA A C 1
ATOM 750 O O . ALA A 1 93 ? -24.138 -6.207 25.902 1.00 92.94 93 ALA A O 1
ATOM 751 N N . ILE A 1 94 ? -24.804 -4.981 27.670 1.00 92.12 94 ILE A N 1
ATOM 752 C CA . ILE A 1 94 ? -23.810 -3.914 27.492 1.00 92.12 94 ILE A CA 1
ATOM 753 C C . ILE A 1 94 ? -22.390 -4.443 27.728 1.00 92.12 94 ILE A C 1
ATOM 755 O O . ILE A 1 94 ? -21.484 -4.128 26.958 1.00 92.12 94 ILE A O 1
ATOM 759 N N . GLU A 1 95 ? -22.181 -5.282 28.743 1.00 93.31 95 GLU A N 1
ATOM 760 C CA . GLU A 1 95 ? -20.881 -5.910 29.010 1.00 93.31 95 GLU A CA 1
ATOM 761 C C . GLU A 1 95 ? -20.424 -6.819 27.860 1.00 93.31 95 GLU A C 1
ATOM 763 O O . GLU A 1 95 ? -19.248 -6.803 27.477 1.00 93.31 95 GLU A O 1
ATOM 768 N N . ILE A 1 96 ? -21.348 -7.582 27.266 1.00 95.19 96 ILE A N 1
ATOM 769 C CA . ILE A 1 96 ? -21.077 -8.393 26.072 1.00 95.19 96 ILE A CA 1
ATOM 770 C C . ILE A 1 96 ? -20.684 -7.494 24.896 1.00 95.19 96 ILE A C 1
ATOM 772 O O . ILE A 1 96 ? -19.705 -7.783 24.205 1.00 95.19 96 ILE A O 1
ATOM 776 N N . GLU A 1 97 ? -21.400 -6.392 24.674 1.00 94.25 97 GLU A N 1
ATOM 777 C CA . GLU A 1 97 ? -21.096 -5.463 23.586 1.00 94.25 97 GLU A CA 1
ATOM 778 C C . GLU A 1 97 ? -19.727 -4.788 23.765 1.00 94.25 97 GLU A C 1
ATOM 780 O O . GLU A 1 97 ? -18.933 -4.749 22.821 1.00 94.25 97 GLU A O 1
ATOM 785 N N . ILE A 1 98 ? -19.394 -4.349 24.986 1.00 94.56 98 ILE A N 1
ATOM 786 C CA . ILE A 1 98 ? -18.067 -3.815 25.328 1.00 94.56 98 ILE A CA 1
ATOM 787 C C . ILE A 1 98 ? -16.984 -4.853 25.025 1.00 94.56 98 ILE A C 1
ATOM 789 O O . ILE A 1 98 ? -15.972 -4.526 24.396 1.00 94.56 98 ILE A O 1
ATOM 793 N N . ARG A 1 99 ? -17.184 -6.114 25.430 1.00 96.25 99 ARG A N 1
ATOM 794 C CA . ARG A 1 99 ? -16.224 -7.196 25.169 1.00 96.25 99 ARG A CA 1
ATOM 795 C C . ARG A 1 99 ? -16.044 -7.441 23.669 1.00 96.25 99 ARG A C 1
ATOM 797 O O . ARG A 1 99 ? -14.906 -7.582 23.221 1.00 96.25 99 ARG A O 1
ATOM 804 N N . ASN A 1 100 ? -17.129 -7.445 22.897 1.00 96.25 100 ASN A N 1
ATOM 805 C CA . ASN A 1 100 ? -17.077 -7.624 21.446 1.00 96.25 100 ASN A CA 1
ATOM 806 C C . ASN A 1 100 ? -16.296 -6.490 20.771 1.00 96.25 100 ASN A C 1
ATOM 808 O 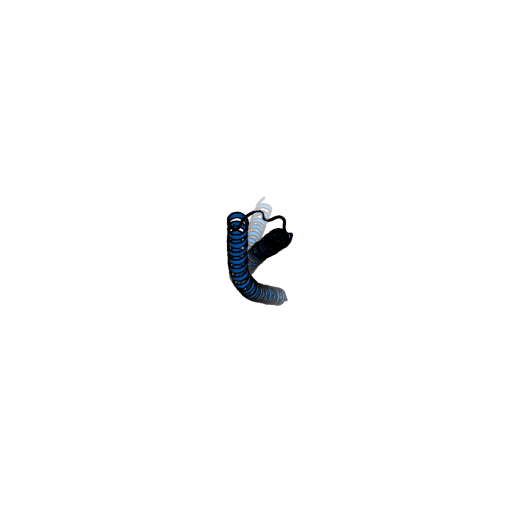O . ASN A 1 100 ? -15.326 -6.756 20.061 1.00 96.25 100 ASN A O 1
ATOM 812 N N . LYS A 1 101 ? -16.631 -5.227 21.063 1.00 95.56 101 LYS A N 1
ATOM 813 C CA . LYS A 1 101 ? -15.922 -4.061 20.505 1.00 95.56 101 LYS A CA 1
ATOM 814 C C . LYS A 1 101 ? -14.452 -4.017 20.923 1.00 95.56 101 LYS A C 1
ATOM 816 O O . LYS A 1 101 ? -13.591 -3.664 20.120 1.00 95.56 101 LYS A O 1
ATOM 821 N N . THR A 1 102 ? -14.141 -4.432 22.152 1.00 95.69 102 THR A N 1
ATOM 822 C CA . THR A 1 102 ? -12.752 -4.554 22.627 1.00 95.69 102 THR A CA 1
ATOM 823 C C . THR A 1 102 ? -11.985 -5.605 21.821 1.00 95.69 102 THR A C 1
ATOM 825 O O . THR A 1 102 ? -10.850 -5.365 21.410 1.00 95.69 102 THR A O 1
ATOM 828 N N . SER A 1 103 ? -12.610 -6.751 21.537 1.00 95.94 103 SER A N 1
ATOM 829 C CA . SER A 1 103 ? -12.015 -7.792 20.692 1.00 95.94 103 SER A CA 1
ATOM 830 C C . SER A 1 103 ? -11.788 -7.315 19.253 1.00 95.94 103 SER A C 1
ATOM 832 O O . SER A 1 103 ? -10.743 -7.609 18.667 1.00 95.94 103 SER A O 1
ATOM 834 N N . GLU A 1 104 ? -12.715 -6.535 18.693 1.00 95.62 104 GLU A N 1
ATOM 835 C CA . GLU A 1 104 ? -12.549 -5.913 17.376 1.00 95.62 104 GLU A CA 1
ATOM 836 C C . GLU A 1 104 ? -11.372 -4.932 17.345 1.00 95.62 104 GLU A C 1
ATOM 838 O O . GLU A 1 104 ? -10.553 -4.997 16.427 1.00 95.62 104 GLU A O 1
ATOM 843 N N . ILE A 1 105 ? -11.237 -4.068 18.360 1.00 95.69 105 ILE A N 1
ATOM 844 C CA . ILE A 1 105 ? -10.091 -3.153 18.489 1.00 95.69 105 ILE A CA 1
ATOM 845 C C . ILE A 1 105 ? -8.778 -3.935 18.495 1.00 95.69 105 ILE A C 1
ATOM 847 O O . ILE A 1 105 ? -7.842 -3.557 17.793 1.00 95.69 105 ILE A O 1
ATOM 851 N N . GLU A 1 106 ? -8.699 -5.035 19.240 1.00 95.56 106 GLU A N 1
ATOM 852 C CA . GLU A 1 106 ? -7.478 -5.841 19.311 1.00 95.56 106 GLU A CA 1
ATOM 853 C C . GLU A 1 106 ? -7.144 -6.508 17.965 1.00 95.56 106 GLU A C 1
ATOM 855 O O . GLU A 1 106 ? -5.987 -6.532 17.524 1.00 95.56 106 GLU A O 1
ATOM 860 N N . SER A 1 107 ? -8.173 -6.960 17.238 1.00 95.69 107 SER A N 1
ATOM 861 C CA . SER A 1 107 ? -8.030 -7.439 15.859 1.00 95.69 107 SER A CA 1
ATOM 862 C C . SER A 1 107 ? -7.488 -6.345 14.934 1.00 95.69 107 SER A C 1
ATOM 864 O O . SER A 1 107 ? -6.562 -6.583 14.150 1.00 95.69 107 SER A O 1
ATOM 866 N N . TYR A 1 108 ? -8.027 -5.127 15.033 1.00 94.69 108 TYR A N 1
ATOM 867 C CA . TYR A 1 108 ? -7.580 -3.985 14.241 1.00 94.69 108 TYR A CA 1
ATOM 868 C C . TYR A 1 108 ? -6.157 -3.552 14.589 1.00 94.69 108 TYR A C 1
ATOM 870 O O . TYR A 1 108 ? -5.374 -3.314 13.671 1.00 94.69 108 TYR A O 1
ATOM 878 N N . LYS A 1 109 ? -5.771 -3.537 15.870 1.00 93.44 109 LYS A N 1
ATOM 879 C CA . LYS A 1 109 ? -4.390 -3.265 16.303 1.00 93.44 109 LYS A CA 1
ATOM 880 C C . LYS A 1 109 ? -3.404 -4.272 15.724 1.00 93.44 109 LYS A C 1
ATOM 882 O O . LYS A 1 109 ? -2.393 -3.873 15.150 1.00 93.44 109 LYS A O 1
ATOM 887 N N . THR A 1 110 ? -3.740 -5.560 15.773 1.00 94.25 110 THR A N 1
ATOM 888 C CA . THR A 1 110 ? -2.913 -6.623 15.180 1.00 94.25 110 THR A CA 1
ATOM 889 C C . THR A 1 110 ? -2.743 -6.425 13.669 1.00 94.25 110 THR A C 1
ATOM 891 O O . THR A 1 110 ? -1.645 -6.572 13.128 1.00 94.25 110 THR A O 1
ATOM 894 N N . LYS A 1 111 ? -3.822 -6.065 12.958 1.00 93.19 111 LYS A N 1
ATOM 895 C CA . LYS A 1 111 ? -3.762 -5.741 11.522 1.00 93.19 111 LYS A CA 1
ATOM 896 C C . LYS A 1 111 ? -2.915 -4.494 11.258 1.00 93.19 111 LYS A C 1
ATOM 898 O O . LYS A 1 111 ? -2.129 -4.501 10.314 1.00 93.19 111 LYS A O 1
ATOM 903 N N . ASN A 1 112 ? -3.041 -3.463 12.092 1.00 93.50 112 ASN A N 1
ATOM 904 C CA . ASN A 1 112 ? -2.276 -2.223 11.978 1.00 93.50 112 ASN A CA 1
ATOM 905 C C . ASN A 1 112 ? -0.774 -2.466 12.156 1.00 93.50 112 ASN A C 1
ATOM 907 O O . ASN A 1 112 ? 0.032 -1.933 11.404 1.00 93.50 112 ASN A O 1
ATOM 911 N N . GLN A 1 113 ? -0.393 -3.326 13.101 1.00 94.00 113 GLN A N 1
ATOM 912 C CA . GLN A 1 113 ? 1.005 -3.688 13.321 1.00 94.00 113 GLN A CA 1
ATOM 913 C C . GLN A 1 113 ? 1.612 -4.385 12.095 1.00 94.00 113 GLN A C 1
ATOM 915 O O . GLN A 1 113 ? 2.658 -3.970 11.604 1.00 94.00 113 GLN A O 1
ATOM 920 N N . LYS A 1 114 ? 0.914 -5.377 11.526 1.00 93.56 114 LYS A N 1
ATOM 921 C CA . LYS A 1 114 ? 1.350 -6.030 10.277 1.00 93.56 114 LYS A CA 1
ATOM 922 C C . LYS A 1 114 ? 1.446 -5.043 9.111 1.00 93.56 114 LYS A C 1
ATOM 924 O O . LYS A 1 114 ? 2.329 -5.154 8.264 1.00 93.56 114 LYS A O 1
ATOM 929 N N . LEU A 1 115 ? 0.525 -4.084 9.050 1.00 93.94 115 LEU A N 1
ATOM 930 C CA . LEU A 1 115 ? 0.529 -3.040 8.032 1.00 93.94 115 LEU A CA 1
ATOM 931 C C . LEU A 1 115 ? 1.744 -2.114 8.174 1.00 93.94 115 LEU A C 1
ATOM 933 O O . LEU A 1 115 ? 2.390 -1.824 7.172 1.00 93.94 115 LEU A O 1
ATOM 937 N N . LEU A 1 116 ? 2.083 -1.708 9.399 1.00 92.31 116 LEU A N 1
ATOM 938 C CA . LEU A 1 116 ? 3.272 -0.909 9.705 1.00 92.31 116 LEU A CA 1
ATOM 939 C C . LEU A 1 116 ? 4.566 -1.625 9.302 1.00 92.31 116 LEU A C 1
ATOM 941 O O . LEU A 1 116 ? 5.424 -1.023 8.662 1.00 92.31 116 LEU A O 1
ATOM 945 N N . GLU A 1 117 ? 4.684 -2.920 9.603 1.00 93.50 117 GLU A N 1
ATOM 946 C CA . GLU A 1 117 ? 5.830 -3.730 9.171 1.00 93.50 117 GLU A CA 1
ATOM 947 C C . GLU A 1 117 ? 5.953 -3.773 7.640 1.00 93.50 117 GLU A C 1
ATOM 949 O O . GLU A 1 117 ? 7.047 -3.637 7.092 1.00 93.50 117 GLU A O 1
ATOM 954 N N . ASN A 1 118 ? 4.830 -3.931 6.933 1.00 91.56 118 ASN A N 1
ATOM 955 C CA . ASN A 1 118 ? 4.809 -3.933 5.471 1.00 91.56 118 ASN A CA 1
ATOM 956 C C . ASN A 1 118 ? 5.156 -2.561 4.879 1.00 91.56 118 ASN A C 1
ATOM 958 O O . ASN A 1 118 ? 5.869 -2.504 3.879 1.00 91.56 118 ASN A O 1
ATOM 962 N N . LEU A 1 119 ? 4.679 -1.470 5.487 1.00 91.94 119 LEU A N 1
ATOM 963 C CA . LEU A 1 119 ? 5.031 -0.105 5.093 1.00 91.94 119 LEU A CA 1
ATOM 964 C C . LEU A 1 119 ? 6.533 0.149 5.259 1.00 91.94 119 LEU A C 1
ATOM 966 O O . LEU A 1 119 ? 7.155 0.669 4.338 1.00 91.94 119 LEU A O 1
ATOM 970 N N . SER A 1 120 ? 7.124 -0.276 6.380 1.00 92.94 120 SER A N 1
ATOM 971 C CA . SER A 1 120 ? 8.570 -0.155 6.615 1.00 92.94 120 SER A CA 1
ATOM 972 C C . SER A 1 120 ? 9.374 -0.875 5.533 1.00 92.94 120 SER A C 1
ATOM 974 O O . SER A 1 120 ? 10.199 -0.260 4.864 1.00 92.94 120 SER A O 1
ATOM 976 N N . LYS A 1 121 ? 9.062 -2.154 5.282 1.00 93.75 121 LYS A N 1
ATOM 977 C CA . LYS A 1 121 ? 9.730 -2.952 4.241 1.00 93.75 121 LYS A CA 1
ATOM 978 C C . LYS A 1 121 ? 9.581 -2.331 2.854 1.00 93.75 121 LYS A C 1
ATOM 980 O O . LYS A 1 121 ? 10.513 -2.349 2.059 1.00 93.75 121 LYS A O 1
ATOM 985 N N . LEU A 1 122 ? 8.402 -1.801 2.535 1.00 91.94 122 LEU A N 1
ATOM 986 C CA . LEU A 1 122 ? 8.154 -1.214 1.223 1.00 91.94 122 LEU A CA 1
ATOM 987 C C . LEU A 1 122 ? 8.877 0.130 1.044 1.00 91.94 122 LEU A C 1
ATOM 989 O O . LEU A 1 122 ? 9.335 0.409 -0.061 1.00 91.94 122 LEU A O 1
ATOM 993 N N . ASN A 1 123 ? 9.040 0.917 2.111 1.00 91.06 123 ASN A N 1
ATOM 994 C CA . ASN A 1 123 ? 9.879 2.119 2.101 1.00 91.06 123 ASN A CA 1
ATOM 995 C C . ASN A 1 123 ? 11.360 1.776 1.883 1.00 91.06 123 ASN A C 1
ATOM 997 O O . ASN A 1 123 ? 11.997 2.388 1.036 1.00 91.06 123 ASN A O 1
ATOM 1001 N N . GLU A 1 124 ? 11.887 0.741 2.541 1.00 93.62 124 GLU A N 1
ATOM 1002 C CA . GLU A 1 124 ? 13.265 0.277 2.301 1.00 93.62 124 GLU A CA 1
ATOM 1003 C C . GLU A 1 124 ? 13.482 -0.134 0.833 1.00 93.62 124 GLU A C 1
ATOM 1005 O O . GLU A 1 124 ? 14.494 0.201 0.211 1.00 93.62 124 GLU A O 1
ATOM 1010 N N . ILE A 1 125 ? 12.504 -0.831 0.243 1.00 92.38 125 ILE A N 1
ATOM 1011 C CA . ILE A 1 125 ? 12.533 -1.190 -1.181 1.00 92.38 125 ILE A CA 1
ATOM 1012 C C . ILE A 1 125 ? 12.473 0.072 -2.051 1.00 92.38 125 ILE A C 1
ATOM 1014 O O . ILE A 1 125 ? 13.226 0.170 -3.020 1.00 92.38 125 ILE A O 1
ATOM 1018 N N . LYS A 1 126 ? 11.612 1.043 -1.718 1.00 92.75 126 LYS A N 1
ATOM 1019 C CA . LYS A 1 126 ? 11.517 2.321 -2.436 1.00 92.75 126 LYS A CA 1
ATOM 1020 C C . LYS A 1 126 ? 12.876 3.023 -2.482 1.00 92.75 126 LYS A C 1
ATOM 1022 O O . LYS A 1 126 ? 13.325 3.378 -3.571 1.00 92.75 126 LYS A O 1
ATOM 1027 N N . ASP A 1 127 ? 13.539 3.157 -1.338 1.00 91.56 127 ASP A N 1
ATOM 1028 C CA . ASP A 1 127 ? 14.839 3.823 -1.229 1.00 91.56 127 ASP A CA 1
ATOM 1029 C C . ASP A 1 127 ? 15.907 3.096 -2.059 1.00 91.56 127 ASP A C 1
ATOM 1031 O O . ASP A 1 127 ? 16.682 3.720 -2.786 1.00 91.56 127 ASP A O 1
ATOM 1035 N N . SER A 1 128 ? 15.899 1.758 -2.045 1.00 92.19 128 SER A N 1
ATOM 1036 C CA . SER A 1 128 ? 16.787 0.946 -2.886 1.00 92.19 128 SER A CA 1
ATOM 1037 C C . SER A 1 128 ? 16.570 1.194 -4.385 1.00 92.19 128 SER A C 1
ATOM 1039 O O . SER A 1 128 ? 17.536 1.363 -5.136 1.00 92.19 128 SER A O 1
ATOM 1041 N N . PHE A 1 129 ? 15.313 1.253 -4.836 1.00 89.31 129 PHE A N 1
ATOM 1042 C CA . PHE A 1 129 ? 14.992 1.556 -6.233 1.00 89.31 129 PHE A CA 1
ATOM 1043 C C . PHE A 1 129 ? 15.371 2.990 -6.606 1.00 89.31 129 PHE A C 1
ATOM 1045 O O . PHE A 1 129 ? 15.882 3.207 -7.703 1.00 89.31 129 PHE A O 1
ATOM 1052 N N . GLN A 1 130 ? 15.194 3.948 -5.698 1.00 89.44 130 GLN A N 1
ATOM 1053 C CA . GLN A 1 130 ? 15.600 5.334 -5.911 1.00 89.44 130 GLN A CA 1
ATOM 1054 C C . GLN A 1 130 ? 17.119 5.452 -6.111 1.00 89.44 130 GLN A C 1
ATOM 1056 O O . GLN A 1 130 ? 17.569 6.059 -7.081 1.00 89.44 130 GLN A O 1
ATOM 1061 N N . LEU A 1 131 ? 17.916 4.797 -5.260 1.00 91.00 131 LEU A N 1
ATOM 1062 C CA . LEU A 1 131 ? 19.374 4.733 -5.418 1.00 91.00 131 LEU A CA 1
ATOM 1063 C C . LEU A 1 131 ? 19.784 4.058 -6.732 1.00 91.00 131 LEU A C 1
ATOM 1065 O O . LEU A 1 131 ? 20.723 4.497 -7.398 1.00 91.00 131 LEU A O 1
ATOM 1069 N N . LYS A 1 132 ? 19.070 3.000 -7.133 1.00 88.81 132 LYS A N 1
ATOM 1070 C CA . LYS A 1 132 ? 19.316 2.322 -8.408 1.00 88.81 132 LYS A CA 1
ATOM 1071 C C . LYS A 1 132 ? 19.046 3.240 -9.602 1.00 88.81 132 LYS A C 1
ATOM 1073 O O . LYS A 1 132 ? 19.832 3.218 -10.545 1.00 88.81 132 LYS A O 1
ATOM 1078 N N . ILE A 1 133 ? 17.977 4.038 -9.559 1.00 87.00 133 ILE A N 1
ATOM 1079 C CA . ILE A 1 133 ? 17.675 5.037 -10.594 1.00 87.00 133 ILE A CA 1
ATOM 1080 C C . ILE A 1 133 ? 18.817 6.049 -10.683 1.00 87.00 133 ILE A C 1
ATOM 1082 O O . ILE A 1 133 ? 19.380 6.200 -11.763 1.00 87.00 133 ILE A O 1
ATOM 1086 N N . PHE A 1 134 ? 19.243 6.638 -9.561 1.00 87.38 134 PHE A N 1
ATOM 1087 C CA . PHE A 1 134 ? 20.355 7.595 -9.557 1.00 87.38 134 PHE A CA 1
ATOM 1088 C C . PHE A 1 134 ? 21.648 7.008 -10.134 1.00 87.38 134 PHE A C 1
ATOM 1090 O O . PHE A 1 134 ? 22.303 7.642 -10.955 1.00 87.38 134 PHE A O 1
ATOM 1097 N N . SER A 1 135 ? 21.994 5.767 -9.775 1.00 86.81 135 SER A N 1
ATOM 1098 C CA . SER A 1 135 ? 23.184 5.100 -10.320 1.00 86.81 135 SER A CA 1
ATOM 1099 C C . SER A 1 135 ? 23.102 4.873 -11.835 1.00 86.81 135 SER A C 1
ATOM 1101 O O . SER A 1 135 ? 24.117 4.944 -12.529 1.00 86.81 135 SER A O 1
ATOM 1103 N N . LEU A 1 136 ? 21.911 4.576 -12.362 1.00 84.44 136 LEU A N 1
ATOM 1104 C CA . LEU A 1 136 ? 21.702 4.423 -13.803 1.00 84.44 136 LEU A CA 1
ATOM 1105 C C . LEU A 1 136 ? 21.773 5.771 -14.528 1.00 84.44 136 LEU A C 1
ATOM 1107 O O . LEU A 1 136 ? 22.373 5.841 -15.597 1.00 84.44 136 LEU A O 1
ATOM 1111 N N . GLU A 1 137 ? 21.227 6.831 -13.933 1.00 82.50 137 GLU A N 1
ATOM 1112 C CA . GLU A 1 137 ? 21.287 8.194 -14.474 1.00 82.50 137 GLU A CA 1
ATOM 1113 C C . GLU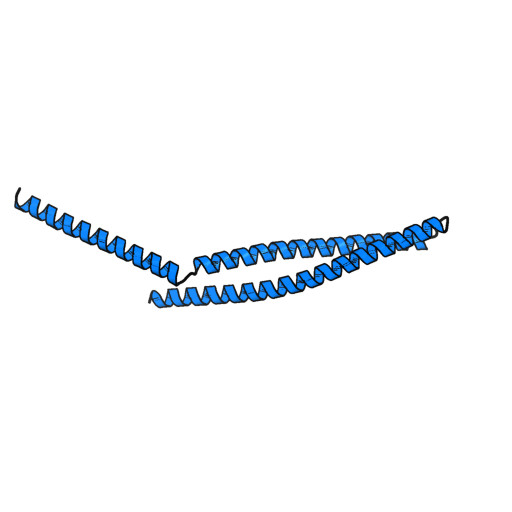 A 1 137 ? 22.726 8.732 -14.495 1.00 82.50 137 GLU A C 1
ATOM 1115 O O . GLU A 1 137 ? 23.162 9.267 -15.512 1.00 82.50 137 GLU A O 1
ATOM 1120 N N . GLU A 1 138 ? 23.522 8.503 -13.445 1.00 82.19 138 GLU A N 1
ATOM 1121 C CA . GLU A 1 138 ? 24.951 8.856 -13.437 1.00 82.19 138 GLU A CA 1
ATOM 1122 C C . GLU A 1 138 ? 25.749 8.126 -14.522 1.00 82.19 138 GLU A C 1
ATOM 1124 O O . GLU A 1 138 ? 26.611 8.721 -15.174 1.00 8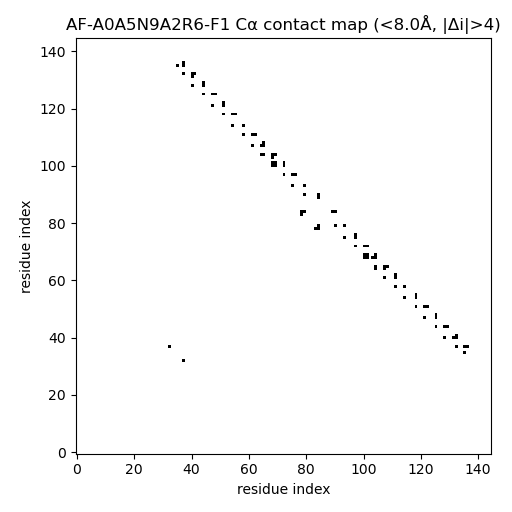2.19 138 GLU A O 1
ATOM 1129 N N . LYS A 1 139 ? 25.477 6.832 -14.741 1.00 78.44 139 LYS A N 1
ATOM 1130 C CA . LYS A 1 139 ? 26.110 6.078 -15.836 1.00 78.44 139 LYS A CA 1
ATOM 1131 C C . LYS A 1 139 ? 25.769 6.674 -17.197 1.00 78.44 139 LYS A C 1
ATOM 1133 O O . LYS A 1 139 ? 26.633 6.678 -18.068 1.00 78.44 139 LYS A O 1
ATOM 1138 N N . TRP A 1 140 ? 24.552 7.188 -17.352 1.00 70.75 140 TRP A N 1
ATOM 1139 C CA . TRP A 1 140 ? 24.104 7.865 -18.564 1.00 70.75 140 TRP A CA 1
ATOM 1140 C C . TRP A 1 140 ? 24.885 9.152 -18.817 1.00 70.75 140 TRP A C 1
ATOM 1142 O O . TRP A 1 140 ? 25.519 9.298 -19.859 1.00 70.75 140 TRP A O 1
ATOM 1152 N N . ILE A 1 141 ? 24.942 10.029 -17.813 1.00 72.38 141 ILE A N 1
ATOM 1153 C CA . ILE A 1 141 ? 25.660 11.309 -17.886 1.00 72.38 141 ILE A CA 1
ATOM 1154 C C . ILE A 1 141 ? 27.147 11.092 -18.196 1.00 72.38 141 ILE A C 1
ATOM 1156 O O . ILE A 1 141 ? 27.752 11.853 -18.947 1.00 72.38 141 ILE A O 1
ATOM 1160 N N . ASN A 1 142 ? 27.753 10.045 -17.630 1.00 68.00 142 ASN A N 1
ATOM 1161 C CA . ASN A 1 142 ? 29.149 9.703 -17.905 1.00 68.00 142 ASN A CA 1
ATOM 1162 C C . ASN A 1 142 ? 29.367 9.073 -19.288 1.00 68.00 142 ASN A C 1
ATOM 1164 O O . ASN A 1 142 ? 30.497 9.078 -19.758 1.00 68.00 142 ASN A O 1
ATOM 1168 N N . SER A 1 143 ? 28.329 8.525 -19.928 1.00 60.59 143 SER A N 1
ATOM 1169 C CA . SER A 1 143 ? 28.414 8.021 -21.305 1.00 60.59 143 SER A CA 1
ATOM 1170 C C . SER A 1 143 ? 28.233 9.105 -22.375 1.00 60.59 143 SER A C 1
ATOM 1172 O O . SER A 1 143 ? 28.616 8.877 -23.517 1.00 60.59 143 SER A O 1
ATOM 1174 N N . GLU A 1 144 ? 27.686 10.271 -22.014 1.00 54.91 144 GLU A N 1
ATOM 1175 C CA . GLU A 1 144 ? 27.532 11.433 -22.907 1.00 54.91 144 GLU A CA 1
ATOM 1176 C C . GLU A 1 144 ? 28.759 12.370 -22.937 1.00 54.91 144 GLU A C 1
ATOM 1178 O O . GLU A 1 144 ? 28.801 13.289 -23.755 1.00 54.91 144 GLU A O 1
ATOM 1183 N N . LYS A 1 145 ? 29.743 12.166 -22.050 1.00 50.12 145 LYS A N 1
ATOM 1184 C CA . LYS A 1 145 ? 30.999 12.938 -21.983 1.00 50.12 145 LYS A CA 1
ATOM 1185 C C . LYS A 1 145 ? 32.137 12.251 -22.727 1.00 50.12 145 LYS A C 1
ATOM 1187 O O . LYS A 1 145 ? 32.934 12.996 -23.339 1.00 50.12 145 LYS A O 1
#

pLDDT: mean 88.87, std 8.6, range [50.12, 97.25]

Secondary structure (DSSP, 8-state):
-HHHHHHHHHHHHHHHHHHHHHHHHHHHHHHHHHHH-HHHHHHHHHHHHHHHHHHHHHHHHHHHHHHHHHHHHHHHHHHHHTT---SHHHHHHHHHHHHHHHHHHHHHHHHHHHHHHHHHHHHHHHHHHHHHHHHHHHHHHHH--

Mean predicted aligned error: 9.27 Å